Pro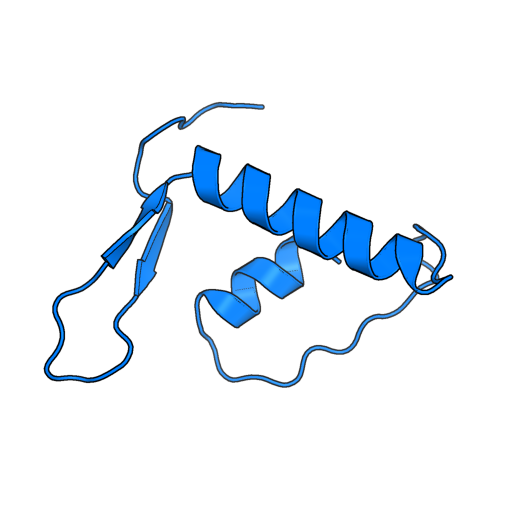tein AF-A0A8S2U9B2-F1 (afdb_monomer_lite)

Foldseek 3Di:
DCPWPQDFDDWDDPDPPDDIDTDGPVRLVVLLQVLLVVCVVVVFDPDPVGDDDDDDPPDPVSVSPVSND

Radius of gyration: 13.81 Å; chains: 1; bounding box: 33×18×33 Å

Organism: NCBI:txid392030

Secondary structure (DSSP, 8-state):
---STTSEEEEE-SSTTSPPEEEEHHHHHHHHHHHHHHHHHTT--SSTT--------SSHHHHHHHTT-

pLDDT: mean 92.39, std 8.44, range [46.91, 97.19]

Structure (mmCIF, N/CA/C/O backbone):
data_AF-A0A8S2U9B2-F1
#
_entry.id   AF-A0A8S2U9B2-F1
#
loop_
_atom_site.group_PDB
_atom_site.id
_atom_site.type_symbol
_atom_site.label_atom_id
_atom_site.label_alt_id
_atom_site.label_comp_id
_atom_site.label_asym_id
_atom_site.label_entity_id
_atom_site.label_seq_id
_atom_site.pdbx_PDB_ins_code
_atom_site.Cartn_x
_atom_site.Cartn_y
_atom_site.Cartn_z
_atom_site.occupancy
_atom_site.B_iso_or_equiv
_atom_site.auth_seq_id
_atom_site.auth_comp_id
_atom_site.auth_asym_id
_atom_site.auth_atom_id
_atom_site.pdbx_PDB_model_num
ATOM 1 N N . VAL A 1 1 ? -12.015 11.157 -8.501 1.00 46.91 1 VAL A N 1
ATOM 2 C CA . VAL A 1 1 ? -11.136 11.755 -9.534 1.00 46.91 1 VAL A CA 1
ATOM 3 C C . VAL A 1 1 ? -10.256 10.652 -10.136 1.00 46.91 1 VAL A C 1
ATOM 5 O O . VAL A 1 1 ? -9.341 10.196 -9.471 1.00 46.91 1 VAL A O 1
ATOM 8 N N . ARG A 1 2 ? -10.580 10.139 -11.338 1.00 59.41 2 ARG A N 1
ATOM 9 C CA . ARG A 1 2 ? -9.803 9.107 -12.073 1.00 59.41 2 ARG A CA 1
ATOM 10 C C . ARG A 1 2 ? -8.917 9.775 -13.141 1.00 59.41 2 ARG A C 1
ATOM 12 O O . ARG A 1 2 ? -9.075 9.506 -14.323 1.00 59.41 2 ARG A O 1
ATOM 19 N N . LEU A 1 3 ? -8.063 10.724 -12.754 1.00 62.03 3 LEU A N 1
ATOM 20 C CA . LEU A 1 3 ? -7.425 11.630 -13.728 1.00 62.03 3 LEU A CA 1
ATOM 21 C C . LEU A 1 3 ? -6.320 10.991 -14.577 1.00 62.03 3 LEU A C 1
ATOM 23 O O . LEU A 1 3 ? -6.030 11.496 -15.656 1.00 62.03 3 LEU A O 1
ATOM 27 N N . TYR A 1 4 ? -5.714 9.894 -14.117 1.00 75.69 4 TYR A N 1
ATOM 28 C CA . TYR A 1 4 ? -4.475 9.395 -14.722 1.00 75.69 4 TYR A CA 1
ATOM 29 C C . TYR A 1 4 ? -4.507 7.920 -15.1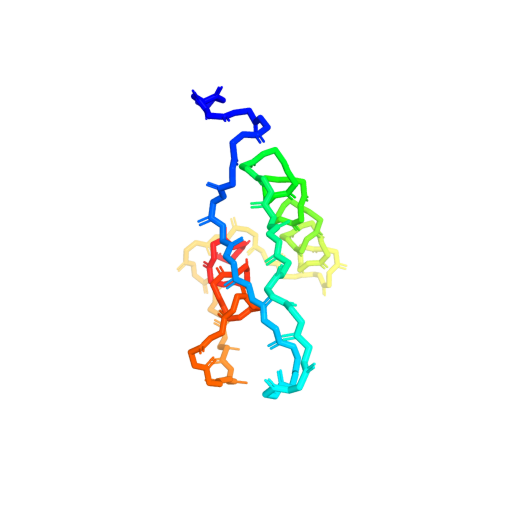50 1.00 75.69 4 TYR A C 1
ATOM 31 O O . TYR A 1 4 ? -3.534 7.465 -15.737 1.00 75.69 4 TYR A O 1
ATOM 39 N N . GLY A 1 5 ? -5.625 7.208 -14.945 1.00 86.38 5 GLY A N 1
ATOM 40 C CA . GLY A 1 5 ? -5.897 5.882 -15.528 1.00 86.38 5 GLY A CA 1
ATOM 41 C C . GLY A 1 5 ? -4.713 4.910 -15.480 1.00 86.38 5 GLY A C 1
ATOM 42 O O . GLY A 1 5 ? -4.231 4.569 -14.401 1.00 86.38 5 GLY A O 1
ATOM 43 N N . ASP A 1 6 ? -4.243 4.503 -16.659 1.00 92.56 6 ASP A N 1
ATOM 44 C CA . ASP A 1 6 ? -3.151 3.537 -16.833 1.00 92.56 6 ASP A CA 1
ATOM 45 C C . ASP A 1 6 ? -1.747 4.175 -16.861 1.00 92.56 6 ASP A C 1
ATOM 47 O O . ASP A 1 6 ? -0.762 3.510 -17.175 1.00 92.56 6 ASP A O 1
ATOM 51 N N . ARG A 1 7 ? -1.614 5.467 -16.525 1.00 93.12 7 ARG A N 1
ATOM 52 C CA . ARG A 1 7 ? -0.293 6.098 -16.386 1.00 93.12 7 ARG A CA 1
ATOM 53 C C . ARG A 1 7 ? 0.433 5.537 -15.161 1.00 93.12 7 ARG A C 1
ATOM 55 O O . ARG A 1 7 ? -0.219 5.290 -14.145 1.00 93.12 7 ARG A O 1
ATOM 62 N N . PRO A 1 8 ? 1.764 5.375 -15.218 1.00 95.19 8 PRO A N 1
ATOM 63 C CA . PRO A 1 8 ? 2.543 4.956 -14.060 1.00 95.19 8 PRO A CA 1
ATOM 64 C C . PRO A 1 8 ? 2.473 6.020 -12.955 1.00 95.19 8 PRO A C 1
ATOM 66 O O . PRO A 1 8 ? 2.649 7.208 -13.220 1.00 95.19 8 PRO A O 1
ATOM 69 N N . GLN A 1 9 ? 2.210 5.582 -11.724 1.00 94.75 9 GLN A N 1
ATOM 70 C CA . GLN A 1 9 ? 2.186 6.419 -10.520 1.00 94.75 9 GLN A CA 1
ATOM 71 C C . GLN A 1 9 ? 3.397 6.146 -9.626 1.00 94.75 9 GLN A C 1
ATOM 73 O O . GLN A 1 9 ? 4.042 7.075 -9.150 1.00 94.75 9 GLN A O 1
ATOM 78 N N . PHE A 1 10 ? 3.709 4.869 -9.408 1.00 95.12 10 PHE A N 1
ATOM 79 C CA . PHE A 1 10 ? 4.850 4.438 -8.608 1.00 95.12 10 PHE A CA 1
ATOM 80 C C . PHE A 1 10 ? 5.729 3.502 -9.414 1.00 95.12 10 PHE A C 1
ATOM 82 O O . PHE A 1 10 ? 5.208 2.676 -10.158 1.00 95.12 10 PHE A O 1
ATOM 89 N N . SER A 1 11 ? 7.040 3.589 -9.201 1.00 94.69 11 SER A N 1
ATOM 90 C CA . SER A 1 11 ? 8.018 2.653 -9.750 1.00 94.69 11 SER A CA 1
ATOM 91 C C . SER A 1 11 ? 8.846 2.038 -8.628 1.00 94.69 11 SER A C 1
ATOM 93 O O . SER A 1 11 ? 9.238 2.732 -7.691 1.00 94.69 11 SER A O 1
ATOM 95 N N . TYR A 1 12 ? 9.116 0.740 -8.713 1.00 94.00 12 TYR A N 1
ATOM 96 C CA . TYR A 1 12 ? 9.856 -0.011 -7.704 1.00 94.00 12 TYR A CA 1
ATOM 97 C C . TYR A 1 12 ? 10.651 -1.158 -8.322 1.00 94.00 12 TYR A C 1
ATOM 99 O O . TYR A 1 12 ? 10.341 -1.635 -9.408 1.00 94.00 12 TYR A O 1
ATOM 107 N N . ARG A 1 13 ? 11.653 -1.633 -7.590 1.00 94.12 13 ARG A N 1
ATOM 108 C CA . ARG A 1 13 ? 12.367 -2.890 -7.838 1.00 94.12 13 ARG A CA 1
ATOM 109 C C . ARG A 1 13 ? 12.626 -3.557 -6.492 1.00 94.12 13 ARG A C 1
ATOM 111 O O . ARG A 1 13 ? 12.775 -2.845 -5.498 1.00 94.12 13 ARG A O 1
ATOM 118 N N . GLN A 1 14 ? 12.619 -4.886 -6.438 1.00 87.56 14 GLN A N 1
ATOM 119 C CA . GLN A 1 14 ? 12.796 -5.613 -5.173 1.00 87.56 14 GLN A CA 1
ATOM 120 C C . GLN A 1 14 ? 14.272 -5.793 -4.808 1.00 87.56 14 GLN A C 1
ATOM 122 O O . GLN A 1 14 ? 14.616 -5.822 -3.630 1.00 87.56 14 GLN A O 1
ATOM 127 N N . SER A 1 15 ? 15.144 -5.839 -5.810 1.00 91.38 15 SER A N 1
ATOM 128 C CA . SER A 1 15 ? 16.596 -5.882 -5.656 1.00 91.38 15 SER A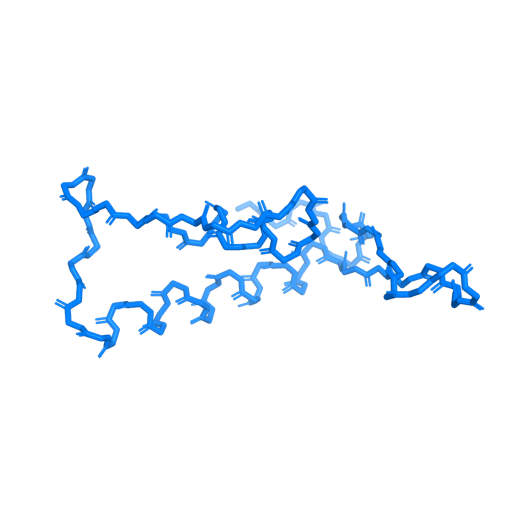 CA 1
ATOM 129 C C . SER A 1 15 ? 17.262 -4.920 -6.641 1.00 91.38 15 SER A C 1
ATOM 131 O O . SER A 1 15 ? 16.614 -4.382 -7.543 1.00 91.38 15 SER A O 1
ATOM 133 N N . SER A 1 16 ? 18.561 -4.670 -6.468 1.00 91.94 16 SER A N 1
ATOM 134 C CA . SER A 1 16 ? 19.348 -3.845 -7.394 1.00 91.94 16 SER A CA 1
ATOM 135 C C . SER A 1 16 ? 19.398 -4.407 -8.811 1.00 91.94 16 SER A C 1
ATOM 137 O O . SER A 1 16 ? 19.537 -3.631 -9.756 1.00 91.94 16 SER A O 1
ATOM 139 N N . ASP A 1 17 ? 19.261 -5.724 -8.933 1.00 95.56 17 ASP A N 1
ATOM 140 C CA . ASP A 1 17 ? 19.530 -6.474 -10.160 1.00 95.56 17 ASP A CA 1
ATOM 141 C C . ASP A 1 17 ? 18.265 -6.653 -11.010 1.00 95.56 17 ASP A C 1
ATOM 143 O O . ASP A 1 17 ? 18.321 -7.119 -12.147 1.00 95.56 17 ASP A O 1
ATOM 147 N N . GLU A 1 18 ? 17.112 -6.244 -10.478 1.00 95.00 18 GLU A N 1
ATOM 148 C CA . GLU A 1 18 ? 15.839 -6.266 -11.184 1.00 95.00 18 GLU A CA 1
ATOM 149 C C . GLU A 1 18 ? 15.526 -4.929 -11.875 1.00 95.00 18 GLU A C 1
ATOM 151 O O . GLU A 1 18 ? 15.805 -3.849 -11.332 1.00 95.00 18 GLU A O 1
ATOM 156 N N . PRO A 1 19 ? 14.870 -4.969 -13.051 1.00 95.94 19 PRO A N 1
ATOM 157 C CA . PRO A 1 19 ? 14.338 -3.770 -13.676 1.00 95.94 19 PRO A CA 1
ATOM 158 C C . PRO A 1 19 ? 13.208 -3.172 -12.835 1.00 95.94 19 PRO A C 1
ATOM 160 O O . PRO A 1 19 ? 12.463 -3.874 -12.145 1.00 95.94 19 PRO A O 1
ATOM 163 N N . PHE A 1 20 ? 13.041 -1.855 -12.944 1.00 95.44 20 PHE A N 1
ATOM 164 C CA . PHE A 1 20 ? 11.908 -1.179 -12.330 1.00 95.44 20 PHE A CA 1
ATOM 165 C C . PHE A 1 20 ? 10.591 -1.655 -12.950 1.00 95.44 20 PHE A C 1
ATOM 167 O O . PHE A 1 20 ? 10.428 -1.708 -14.168 1.00 95.44 20 PHE A O 1
ATOM 174 N N . LYS A 1 21 ? 9.638 -1.959 -12.076 1.00 95.25 21 LYS A N 1
ATOM 175 C CA . LYS A 1 21 ? 8.230 -2.211 -12.372 1.00 95.25 21 LYS A CA 1
ATOM 176 C C . LYS A 1 21 ? 7.428 -0.999 -11.927 1.00 95.25 21 LYS A C 1
ATOM 178 O O . LYS A 1 21 ? 7.868 -0.269 -11.038 1.00 95.25 21 LYS A O 1
ATOM 183 N N . SER A 1 22 ? 6.248 -0.803 -12.502 1.00 95.94 22 SER A N 1
ATOM 184 C CA . SER A 1 22 ? 5.384 0.314 -12.129 1.00 95.94 22 SER A CA 1
ATOM 185 C C . SER A 1 22 ? 3.972 -0.136 -11.803 1.00 95.94 22 SER A C 1
ATOM 187 O O . SER A 1 22 ? 3.441 -1.032 -12.454 1.00 95.94 22 SER A O 1
ATOM 189 N N . TYR A 1 23 ? 3.358 0.540 -10.834 1.00 96.06 23 TYR A N 1
ATOM 190 C CA . TYR A 1 23 ? 1.912 0.513 -10.651 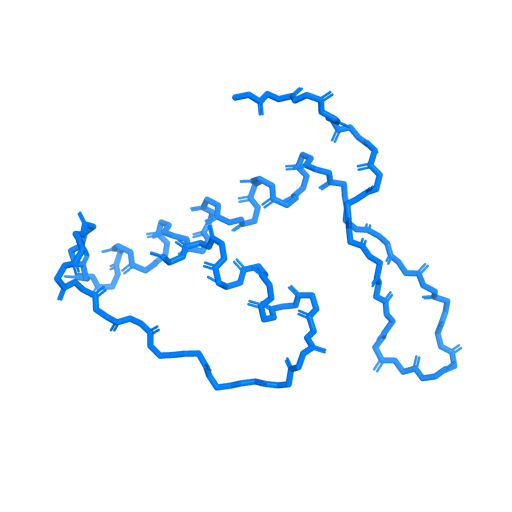1.00 96.06 23 TYR A CA 1
ATOM 191 C C . TYR A 1 23 ? 1.286 1.710 -11.349 1.00 96.06 23 TYR A C 1
ATOM 193 O O . TYR A 1 23 ? 1.775 2.839 -11.225 1.00 96.06 23 TYR A O 1
ATOM 201 N N . THR A 1 24 ? 0.188 1.472 -12.057 1.00 96.00 24 THR A N 1
ATOM 202 C CA . THR A 1 24 ? -0.624 2.543 -12.631 1.00 96.00 24 THR A CA 1
ATOM 203 C C . THR A 1 24 ? -1.510 3.194 -11.575 1.00 96.00 24 THR A C 1
ATOM 205 O O . THR A 1 24 ? -1.810 2.587 -10.548 1.00 96.00 24 THR A O 1
ATOM 208 N N . TYR A 1 25 ? -1.999 4.408 -11.833 1.00 94.81 25 TYR A N 1
ATOM 209 C CA . TYR A 1 25 ? -2.970 5.057 -10.938 1.00 94.81 25 TYR A CA 1
ATOM 210 C C . TYR A 1 25 ? -4.222 4.206 -10.700 1.00 94.81 25 TYR A C 1
ATOM 212 O O . TYR A 1 25 ? -4.783 4.212 -9.603 1.00 94.81 25 TYR A O 1
ATOM 220 N N . LYS A 1 26 ? -4.672 3.468 -11.721 1.00 94.88 26 LYS A N 1
ATOM 221 C CA . LYS A 1 26 ? -5.792 2.535 -11.597 1.00 94.88 26 LYS A CA 1
ATOM 222 C C . LYS A 1 26 ? -5.463 1.389 -10.637 1.00 94.88 26 LYS A C 1
ATOM 224 O O . LYS A 1 26 ? -6.252 1.144 -9.731 1.00 94.88 26 LYS A O 1
ATOM 229 N N . GLN A 1 27 ? -4.302 0.752 -10.798 1.00 95.75 27 GLN A N 1
ATOM 230 C CA . GLN A 1 27 ? -3.860 -0.334 -9.917 1.00 95.75 27 GLN A CA 1
ATOM 231 C C . GLN A 1 27 ? -3.681 0.150 -8.478 1.00 95.75 27 GLN A C 1
ATOM 233 O O . GLN A 1 27 ? -4.152 -0.498 -7.553 1.00 95.75 27 GLN A O 1
ATOM 238 N N . VAL A 1 28 ? -3.067 1.320 -8.279 1.00 96.00 28 VAL A N 1
ATOM 239 C CA . VAL A 1 28 ? -2.921 1.920 -6.945 1.00 96.00 28 VAL A CA 1
ATOM 240 C C . VAL A 1 28 ? -4.287 2.132 -6.297 1.00 96.00 28 VAL A C 1
ATOM 242 O O . VAL A 1 28 ? -4.470 1.756 -5.145 1.00 96.00 28 VAL A O 1
ATOM 245 N N . LEU A 1 29 ? -5.265 2.678 -7.029 1.00 94.94 29 LEU A N 1
ATOM 246 C CA . LEU A 1 29 ? -6.619 2.883 -6.510 1.00 94.94 29 LEU A CA 1
ATOM 247 C C . LEU A 1 29 ? -7.317 1.568 -6.125 1.00 94.94 29 LEU A C 1
ATOM 249 O O . LEU A 1 29 ? -8.090 1.554 -5.170 1.00 94.94 29 LEU A O 1
ATOM 253 N N . GLU A 1 30 ? -7.100 0.495 -6.882 1.00 95.88 30 GLU A N 1
ATOM 254 C CA . GLU A 1 30 ? -7.627 -0.837 -6.561 1.00 95.88 30 GLU A CA 1
ATOM 255 C C . GLU A 1 30 ? -6.967 -1.378 -5.283 1.00 95.88 30 GLU A C 1
ATOM 257 O O . GLU A 1 30 ? -7.673 -1.707 -4.332 1.00 95.88 30 GLU A O 1
ATOM 262 N N . ILE A 1 31 ? -5.635 -1.319 -5.194 1.00 96.94 31 ILE A N 1
ATOM 263 C CA . ILE A 1 31 ? -4.869 -1.807 -4.039 1.00 96.94 31 ILE A CA 1
ATOM 264 C C . ILE A 1 31 ? -5.247 -1.069 -2.745 1.00 96.94 31 ILE A C 1
ATOM 266 O O . ILE A 1 31 ? -5.520 -1.710 -1.732 1.00 96.94 31 ILE A O 1
ATOM 270 N N . ILE A 1 32 ? -5.307 0.269 -2.748 1.00 96.50 32 ILE A N 1
ATOM 271 C CA . ILE A 1 32 ? -5.626 1.021 -1.518 1.00 96.50 32 ILE A CA 1
ATOM 272 C C . ILE A 1 32 ? -7.049 0.740 -1.020 1.00 96.50 32 ILE A C 1
ATOM 274 O O . ILE A 1 32 ? -7.289 0.741 0.186 1.00 96.50 32 ILE A O 1
ATOM 278 N N . LYS A 1 33 ? -7.995 0.463 -1.931 1.00 95.81 33 LYS A N 1
ATOM 279 C CA . LYS A 1 33 ? -9.363 0.077 -1.562 1.00 95.81 33 LYS A CA 1
ATOM 280 C C . LYS A 1 33 ? -9.395 -1.294 -0.912 1.00 95.81 33 LYS A C 1
ATOM 282 O O . LYS A 1 33 ? -10.096 -1.469 0.081 1.00 95.81 33 LYS A O 1
ATOM 287 N N . GLU A 1 34 ? -8.652 -2.246 -1.466 1.00 97.19 34 GLU A N 1
ATOM 288 C CA . GLU A 1 34 ? -8.549 -3.590 -0.906 1.00 97.19 34 GLU A CA 1
ATOM 289 C C . GLU A 1 34 ? -7.939 -3.548 0.496 1.00 97.19 34 GLU A C 1
ATOM 291 O O . GLU A 1 34 ? -8.552 -4.071 1.427 1.00 97.19 34 GLU A O 1
ATOM 296 N N . ILE A 1 35 ? -6.820 -2.836 0.683 1.00 96.31 35 ILE A N 1
ATOM 297 C CA . ILE A 1 35 ? -6.188 -2.682 2.002 1.00 96.31 35 ILE A CA 1
ATOM 298 C C . ILE A 1 35 ? -7.160 -2.034 2.996 1.00 96.31 35 ILE A C 1
ATOM 300 O O . ILE A 1 35 ? -7.424 -2.618 4.047 1.00 96.31 35 ILE A O 1
ATOM 304 N N . GLY A 1 36 ? -7.753 -0.884 2.656 1.00 94.44 36 GLY A N 1
ATOM 305 C CA . GLY A 1 36 ? -8.696 -0.190 3.540 1.00 94.44 36 GLY A CA 1
ATOM 306 C C . GLY A 1 36 ? -9.913 -1.052 3.906 1.00 94.44 36 GLY A C 1
ATOM 307 O O . GLY A 1 36 ? -10.322 -1.097 5.066 1.00 94.44 36 GLY A O 1
ATOM 308 N N . SER A 1 37 ? -10.454 -1.814 2.948 1.00 95.06 37 SER A N 1
ATOM 309 C CA . SER A 1 37 ? -11.543 -2.765 3.216 1.00 95.06 37 SER A CA 1
ATOM 310 C C . SER A 1 37 ? -11.115 -3.901 4.150 1.00 95.06 37 SER A C 1
ATOM 312 O O . SER A 1 37 ? -11.869 -4.278 5.046 1.00 95.06 37 SER A O 1
ATOM 314 N N . GLY A 1 38 ? -9.886 -4.401 3.993 1.00 95.56 38 GLY A N 1
ATOM 315 C CA . GLY A 1 38 ? -9.303 -5.414 4.865 1.00 95.56 38 GLY A CA 1
ATOM 316 C C . GLY A 1 38 ? -9.170 -4.914 6.300 1.00 95.56 38 GLY A C 1
ATOM 317 O O . GLY A 1 38 ? -9.548 -5.624 7.226 1.00 95.56 38 GLY A O 1
ATOM 318 N N . ILE A 1 39 ? -8.724 -3.668 6.480 1.00 93.81 39 ILE A N 1
ATOM 319 C CA . ILE A 1 39 ? -8.613 -3.018 7.792 1.00 93.81 39 ILE A CA 1
ATOM 320 C C . ILE A 1 39 ? -9.985 -2.916 8.464 1.00 93.81 39 ILE A C 1
ATOM 322 O O . ILE A 1 39 ? -10.129 -3.345 9.607 1.00 93.81 39 ILE A O 1
ATOM 326 N N . ILE A 1 40 ? -11.016 -2.438 7.764 1.00 94.81 40 ILE A N 1
ATOM 327 C CA . ILE A 1 40 ? -12.379 -2.364 8.321 1.00 94.81 40 ILE A CA 1
ATOM 328 C C . ILE A 1 40 ? -12.894 -3.760 8.708 1.00 94.81 40 ILE A C 1
ATOM 330 O O . ILE A 1 40 ? -13.483 -3.933 9.775 1.00 94.81 40 ILE A O 1
ATOM 334 N N . ASN A 1 41 ? -12.613 -4.778 7.891 1.00 96.38 41 ASN A N 1
ATOM 335 C CA . ASN A 1 41 ? -13.007 -6.162 8.169 1.00 96.38 41 ASN A CA 1
ATOM 336 C C . ASN A 1 41 ? -12.332 -6.760 9.416 1.00 96.38 41 ASN A C 1
ATOM 338 O O . ASN A 1 41 ? -12.831 -7.749 9.949 1.00 96.38 41 ASN A O 1
ATOM 342 N N . THR A 1 42 ? -11.248 -6.163 9.925 1.00 94.94 42 THR A N 1
ATOM 343 C CA . THR A 1 42 ? -10.664 -6.548 11.226 1.00 94.94 42 THR A CA 1
ATOM 344 C C . THR A 1 42 ? -11.452 -6.030 12.436 1.00 94.94 42 THR A C 1
ATOM 346 O O . THR A 1 42 ? -11.125 -6.370 13.570 1.00 94.94 42 THR A O 1
ATOM 349 N N . GLY A 1 43 ? -12.496 -5.223 12.218 1.00 95.56 43 GLY A N 1
ATOM 350 C CA . GLY A 1 43 ? -13.311 -4.612 13.271 1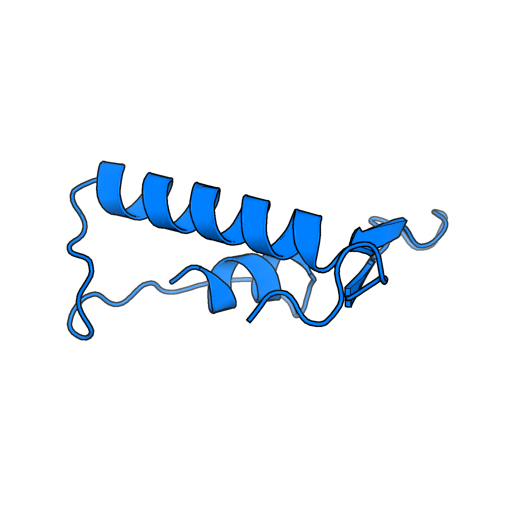.00 95.56 43 GLY A CA 1
ATOM 351 C C . GLY A 1 43 ? -12.881 -3.192 13.650 1.00 95.56 43 GLY A C 1
ATOM 352 O O . GLY A 1 43 ? -13.492 -2.581 14.530 1.00 95.56 43 GLY A O 1
ATOM 353 N N . LEU A 1 44 ? -11.858 -2.647 12.985 1.00 94.25 44 LEU A N 1
ATOM 354 C CA . LEU A 1 44 ? -11.469 -1.247 13.127 1.00 94.25 44 LEU A CA 1
ATOM 355 C C . LEU A 1 44 ? -12.520 -0.326 12.497 1.00 94.25 44 LEU A C 1
ATOM 357 O O . LEU A 1 44 ? -13.128 -0.639 11.472 1.00 94.25 44 LEU A O 1
ATOM 361 N N . LYS A 1 45 ? -12.746 0.833 13.121 1.00 93.94 45 LYS A N 1
ATOM 362 C CA . LYS A 1 45 ? -13.749 1.792 12.654 1.00 93.94 45 LYS A CA 1
ATOM 363 C C . LYS A 1 45 ? -13.148 2.699 11.575 1.00 93.94 45 LYS A C 1
ATOM 365 O O . LYS A 1 45 ? -12.042 3.196 11.758 1.00 93.94 45 LYS A O 1
ATOM 370 N N . PRO A 1 46 ? -13.873 3.003 10.490 1.00 91.94 46 PRO A N 1
ATOM 371 C CA . PRO A 1 46 ? -13.447 4.026 9.542 1.00 91.94 46 PRO A CA 1
ATOM 372 C C . PRO A 1 46 ? -13.689 5.421 10.144 1.00 91.94 46 PRO A C 1
ATOM 374 O O . PRO A 1 46 ? -14.714 6.052 9.886 1.00 91.94 46 PRO A O 1
ATOM 377 N N . SER A 1 47 ? -12.781 5.889 11.003 1.00 92.31 47 SER A N 1
ATOM 378 C CA . SER A 1 47 ? -12.847 7.223 11.610 1.00 92.31 47 SER A CA 1
ATOM 379 C C . SER A 1 47 ? -11.461 7.823 11.827 1.00 92.31 47 SER A C 1
ATOM 381 O O . SER A 1 47 ? -10.483 7.100 11.996 1.00 92.31 47 SER A O 1
ATOM 383 N N . ASN A 1 48 ? -11.403 9.152 11.938 1.00 88.69 48 ASN A N 1
ATOM 384 C CA . ASN A 1 48 ? -10.181 9.890 12.287 1.00 88.69 48 ASN A CA 1
ATOM 385 C C . ASN A 1 48 ? -9.683 9.618 13.724 1.00 88.69 48 ASN A C 1
ATOM 387 O O . ASN A 1 48 ? -8.648 10.142 14.122 1.00 88.69 48 ASN A O 1
ATOM 391 N N . GLU A 1 49 ? -10.426 8.838 14.514 1.00 93.44 49 GLU A N 1
ATOM 392 C C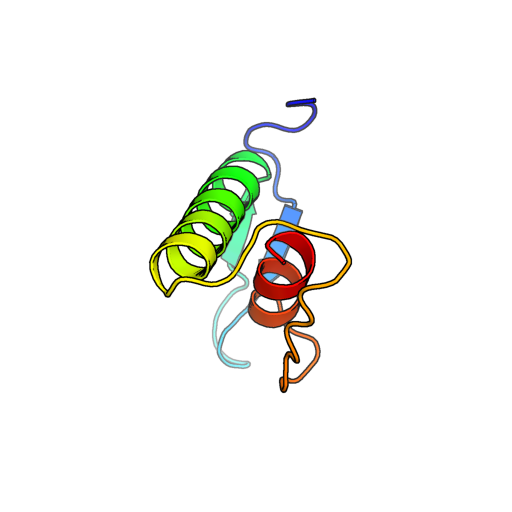A . GLU A 1 49 ? -10.035 8.395 15.860 1.00 93.44 49 GLU A CA 1
ATOM 393 C C . GLU A 1 49 ? -9.365 7.011 15.835 1.00 93.44 49 GLU A C 1
ATOM 395 O O . GLU A 1 49 ? -8.891 6.528 16.863 1.00 93.44 49 GLU A O 1
ATOM 400 N N . THR A 1 50 ? -9.336 6.354 14.672 1.00 92.75 50 THR A N 1
ATOM 401 C CA . THR A 1 50 ? -8.643 5.082 14.476 1.00 92.75 50 THR A CA 1
ATOM 402 C C . THR A 1 50 ? -7.239 5.358 13.962 1.00 92.75 50 THR A C 1
ATOM 404 O O . THR A 1 50 ? -7.055 5.884 12.870 1.00 92.75 50 THR A O 1
ATOM 407 N N . PHE A 1 51 ? -6.237 4.983 14.753 1.00 93.38 51 PHE A N 1
ATOM 408 C CA . PHE A 1 51 ? -4.833 5.213 14.426 1.00 93.38 51 PHE A CA 1
ATOM 409 C C . PHE A 1 51 ? -4.172 3.914 13.969 1.00 93.38 51 PHE A C 1
ATOM 411 O O . PHE A 1 51 ? -4.117 2.942 14.723 1.00 93.38 51 PHE A O 1
ATOM 418 N N . VAL A 1 52 ? -3.633 3.910 12.747 1.00 93.12 52 VAL A N 1
ATOM 419 C CA . VAL A 1 52 ? -2.882 2.778 12.189 1.00 93.12 52 VAL A CA 1
ATOM 420 C C . VAL A 1 52 ? -1.408 3.159 12.078 1.00 93.12 52 VAL A C 1
ATOM 422 O O . VAL A 1 52 ? -1.027 4.029 11.300 1.00 93.12 52 VAL A O 1
ATOM 425 N N . GLY A 1 53 ? -0.562 2.513 12.882 1.00 94.81 53 GLY A N 1
ATOM 426 C CA . GLY A 1 53 ? 0.888 2.689 12.814 1.00 94.81 53 GLY A CA 1
ATOM 427 C C . GLY A 1 53 ? 1.500 1.849 11.693 1.00 94.81 53 GLY A C 1
ATOM 428 O O . GLY A 1 53 ? 1.284 0.640 11.644 1.00 94.81 53 GLY A O 1
ATOM 429 N N . ILE A 1 54 ? 2.298 2.468 10.820 1.00 95.75 54 ILE A N 1
ATOM 430 C CA . ILE A 1 54 ? 3.001 1.781 9.726 1.00 95.75 54 ILE A CA 1
ATOM 431 C C . ILE A 1 54 ? 4.505 1.805 10.011 1.00 95.75 54 ILE A C 1
ATOM 433 O O . ILE A 1 54 ? 5.132 2.863 9.976 1.00 95.75 54 ILE A O 1
ATOM 437 N N . TYR A 1 55 ? 5.094 0.633 10.258 1.00 96.44 55 TYR A N 1
ATOM 438 C CA . TYR A 1 55 ? 6.537 0.476 10.452 1.00 96.44 55 TYR A CA 1
ATOM 439 C C . TYR A 1 55 ? 7.185 -0.152 9.212 1.00 96.44 55 TYR A C 1
ATOM 441 O O . TYR A 1 55 ? 7.066 -1.351 8.973 1.00 96.44 55 TYR A O 1
ATOM 449 N N . SER A 1 56 ? 7.839 0.675 8.394 1.00 94.69 56 SER A N 1
ATOM 450 C CA . SER A 1 56 ? 8.538 0.264 7.170 1.00 94.69 56 SER A CA 1
ATOM 451 C C . SER A 1 56 ? 9.538 1.345 6.739 1.00 94.69 56 SER A C 1
ATOM 453 O O . SER A 1 56 ? 9.473 2.486 7.192 1.00 94.69 56 SER A O 1
ATOM 455 N N . SER A 1 57 ? 10.446 1.003 5.824 1.00 93.62 57 SER A N 1
ATOM 456 C CA . SER A 1 57 ? 11.235 1.980 5.069 1.00 93.62 57 SER A CA 1
ATOM 457 C C . SER A 1 57 ? 10.389 2.693 4.004 1.00 93.62 57 SER A C 1
ATOM 459 O O . SER A 1 57 ? 9.300 2.227 3.641 1.00 93.62 57 SER A O 1
ATOM 461 N N . ALA A 1 58 ? 10.916 3.804 3.473 1.00 92.38 58 ALA A N 1
ATOM 462 C CA . ALA A 1 58 ? 10.334 4.518 2.340 1.00 92.38 58 ALA A CA 1
ATOM 463 C C . ALA A 1 58 ? 10.297 3.606 1.102 1.00 92.38 58 ALA A C 1
ATOM 465 O O . ALA A 1 58 ? 11.305 3.368 0.439 1.00 92.38 58 ALA A O 1
ATOM 466 N N . SER A 1 59 ? 9.116 3.068 0.818 1.00 93.50 59 SER A N 1
ATOM 467 C CA . SER A 1 59 ? 8.871 2.115 -0.259 1.00 93.50 59 SER A CA 1
ATOM 468 C C . SER A 1 59 ? 7.489 2.341 -0.860 1.00 93.50 59 SER A C 1
ATOM 470 O O . SER A 1 59 ? 6.639 3.021 -0.281 1.00 93.50 59 SER A O 1
ATOM 472 N N . VAL A 1 60 ? 7.236 1.730 -2.017 1.00 95.31 60 VAL A N 1
ATOM 473 C CA . VAL A 1 60 ? 5.901 1.762 -2.626 1.00 95.31 60 VAL A CA 1
ATOM 474 C C . VAL A 1 60 ? 4.864 1.105 -1.716 1.00 95.31 60 VAL A C 1
ATOM 476 O O . VAL A 1 60 ? 3.772 1.639 -1.580 1.00 95.31 60 VAL A O 1
ATOM 479 N N . ASN A 1 61 ? 5.215 0.028 -1.008 1.00 94.56 61 ASN A N 1
ATOM 480 C CA . ASN A 1 61 ? 4.309 -0.600 -0.042 1.00 94.56 61 ASN A CA 1
ATOM 481 C C . ASN A 1 61 ? 3.977 0.337 1.124 1.00 94.56 61 ASN A C 1
ATOM 483 O O . ASN A 1 61 ? 2.821 0.418 1.524 1.00 94.56 61 ASN A O 1
ATOM 487 N N . TYR A 1 62 ? 4.961 1.092 1.625 1.00 95.44 62 TYR A N 1
ATOM 488 C CA . TYR A 1 62 ? 4.707 2.112 2.642 1.00 95.44 62 TYR A CA 1
ATOM 489 C C . TYR A 1 62 ? 3.713 3.166 2.141 1.00 95.44 62 TYR A C 1
ATOM 491 O O . TYR A 1 62 ? 2.748 3.469 2.836 1.00 95.44 62 TYR A O 1
ATOM 499 N N . ALA A 1 63 ? 3.906 3.678 0.922 1.00 96.00 63 ALA A N 1
ATOM 500 C CA . ALA A 1 63 ? 2.988 4.647 0.328 1.00 96.00 63 ALA A CA 1
ATOM 501 C C . ALA A 1 63 ? 1.576 4.065 0.136 1.00 96.00 63 ALA A C 1
ATOM 503 O O . ALA A 1 63 ? 0.595 4.730 0.454 1.00 96.00 63 ALA A O 1
ATOM 504 N N . LEU A 1 64 ? 1.463 2.822 -0.343 1.00 96.12 64 LEU A N 1
ATOM 505 C CA . LEU A 1 64 ? 0.178 2.139 -0.515 1.00 96.12 64 LEU A CA 1
ATOM 506 C C . LEU A 1 64 ? -0.570 1.994 0.814 1.00 96.12 64 LEU A C 1
ATOM 508 O O . LEU A 1 64 ? -1.753 2.316 0.869 1.00 96.12 64 LEU A O 1
ATOM 512 N N . CYS A 1 65 ? 0.119 1.586 1.884 1.00 95.88 65 CYS A N 1
ATOM 513 C CA . CYS A 1 65 ? -0.478 1.522 3.215 1.00 95.88 65 CYS A CA 1
ATOM 514 C C . CYS A 1 65 ? -0.893 2.917 3.706 1.00 95.88 65 CYS A C 1
ATOM 516 O O . CYS A 1 65 ? -2.033 3.091 4.123 1.00 95.88 65 CYS A O 1
ATOM 518 N N . LEU A 1 66 ? -0.016 3.918 3.579 1.00 95.31 66 LEU A N 1
ATOM 519 C CA . LEU A 1 66 ? -0.276 5.289 4.028 1.00 95.31 66 LEU A CA 1
ATOM 520 C C . LEU A 1 66 ? -1.513 5.910 3.365 1.00 95.31 66 LEU A C 1
ATOM 522 O O . LEU A 1 66 ? -2.264 6.614 4.023 1.00 95.31 66 LEU A O 1
ATOM 526 N N . TYR A 1 67 ? -1.733 5.665 2.071 1.00 94.44 67 TYR A N 1
ATOM 527 C CA . TYR A 1 67 ? -2.899 6.192 1.351 1.00 94.44 67 TYR A CA 1
ATOM 528 C C . TYR A 1 67 ? -4.172 5.346 1.519 1.00 94.44 67 TYR A C 1
ATOM 530 O O . TYR A 1 67 ? -5.218 5.719 0.987 1.00 94.44 67 TYR A O 1
ATOM 538 N N . SER A 1 68 ? -4.087 4.205 2.207 1.00 94.00 68 SER A N 1
ATOM 539 C CA . SER A 1 68 ? -5.222 3.304 2.457 1.00 94.00 68 SER A CA 1
ATOM 540 C C . SER A 1 68 ? -5.839 3.441 3.852 1.00 94.00 68 SER A C 1
ATOM 542 O O . SER A 1 68 ? -6.980 3.021 4.044 1.00 94.00 68 SER A O 1
ATOM 544 N N . THR A 1 69 ? -5.079 3.998 4.798 1.00 87.06 69 THR A N 1
ATOM 545 C CA . THR A 1 69 ? -5.432 4.209 6.211 1.00 87.06 69 THR A CA 1
ATOM 546 C C . THR A 1 69 ? -5.811 5.655 6.461 1.00 87.06 69 THR A C 1
ATOM 548 O O . THR A 1 69 ? -6.840 5.879 7.129 1.00 87.06 69 THR A O 1
#

Sequence (69 aa):
VRLYGDRPQFSYRQSSDEPFKSYTYKQVLEIIKEIGSGIINTGLKPSNETFVGIYSSASVNYALCLYST